Protein AF-A0A844FW65-F1 (afdb_monomer)

Organism: NCBI:txid2652286

Secondary structure (DSSP, 8-state):
-EEEEEEEEEEE-SS-EEEEEEEEEEEEEEETTEEEEEEEETTEEEEEEE-SSEEEEEETTEEEEEESSS-EEEEEEETTEEEEEEEEEEEEEE-SSEEEEEEEEEETTEEEEEEEEEEEEEEPPP--

Radius of gyration: 14.95 Å; Cα contacts (8 Å, |Δi|>4): 323; chains: 1; bounding box: 42×26×44 Å

Sequence (128 aa):
MNKKYIYKSVINHGSFKESVSYEEKGTYHYDQGNHVVKFASNGERFEIHYNDQHVSLKHGQSHLFLSAFEEMENDYVTQYGVMHMTTRVIKLESDENKLSLIYELVVQGEVVSTVYIMLRGQELADEA

pLDDT: mean 92.36, std 8.62, range [37.72, 98.31]

Foldseek 3Di:
DKWWKWKKKWKFQPVDIDIDIDTFIWDWDDDPQWTWIWTDDPNWIWIWTDDQFWIWIDIHPFIDIAGQPDKDWGWDQDPVGTDIWIKHWPDWDDDNFKTWTWIFTDDPRDGRIIMIIIMGIDDDPPPD

Structure (mmCIF, N/CA/C/O backbone):
data_AF-A0A844FW65-F1
#
_entry.id   AF-A0A844FW65-F1
#
loop_
_atom_site.group_PDB
_atom_site.id
_atom_site.type_symbol
_atom_site.label_atom_id
_atom_site.label_alt_id
_atom_site.label_comp_id
_atom_site.label_asym_id
_atom_site.label_entity_id
_atom_site.label_seq_id
_atom_site.pdbx_PDB_ins_code
_atom_site.Cartn_x
_atom_site.Cartn_y
_atom_site.Cartn_z
_atom_site.occupancy
_atom_site.B_iso_or_equiv
_atom_site.auth_seq_id
_atom_site.auth_comp_id
_atom_site.auth_asym_id
_atom_site.auth_atom_id
_atom_site.pdbx_PDB_model_num
ATOM 1 N N . MET A 1 1 ? 9.419 -3.657 -16.252 1.00 90.12 1 MET A N 1
ATOM 2 C CA . MET A 1 1 ? 10.728 -2.971 -16.126 1.00 90.12 1 MET A CA 1
ATOM 3 C C . MET A 1 1 ? 11.304 -3.209 -14.738 1.00 90.12 1 MET A C 1
ATOM 5 O O . MET A 1 1 ? 10.531 -3.411 -13.804 1.00 90.12 1 MET A O 1
ATOM 9 N N . ASN A 1 2 ? 12.629 -3.206 -14.602 1.00 94.06 2 ASN A N 1
ATOM 10 C CA . ASN A 1 2 ? 13.289 -3.323 -13.302 1.00 94.06 2 ASN A CA 1
ATOM 11 C C . ASN A 1 2 ? 13.436 -1.935 -12.671 1.00 94.06 2 ASN A C 1
ATOM 13 O O . ASN A 1 2 ? 13.821 -0.985 -13.348 1.00 94.06 2 ASN A O 1
ATOM 17 N N . LYS A 1 3 ? 13.134 -1.822 -11.379 1.00 95.31 3 LYS A N 1
ATOM 18 C CA . LYS A 1 3 ? 13.284 -0.583 -10.607 1.00 95.31 3 LYS A CA 1
ATOM 19 C C . LYS A 1 3 ? 13.956 -0.886 -9.271 1.00 95.31 3 LYS A C 1
ATOM 21 O O . LYS A 1 3 ? 13.876 -2.003 -8.758 1.00 95.31 3 LYS A O 1
ATOM 26 N N . LYS A 1 4 ? 14.609 0.117 -8.698 1.00 97.19 4 LYS A N 1
ATOM 27 C CA . LYS A 1 4 ? 14.994 0.140 -7.288 1.00 97.19 4 LYS A CA 1
ATOM 28 C C . LYS A 1 4 ? 13.837 0.714 -6.480 1.00 97.19 4 LYS A C 1
ATOM 30 O O . LYS A 1 4 ? 13.311 1.764 -6.838 1.00 97.19 4 LYS A O 1
ATOM 35 N N . TYR A 1 5 ? 13.453 0.043 -5.405 1.00 96.94 5 TYR A N 1
ATOM 36 C CA . TYR A 1 5 ? 12.343 0.427 -4.549 1.00 96.94 5 TYR A CA 1
ATOM 37 C C . TYR A 1 5 ? 12.809 0.778 -3.150 1.00 96.94 5 TYR A C 1
ATOM 39 O O . TYR A 1 5 ? 13.503 -0.007 -2.515 1.00 96.94 5 TYR A O 1
ATOM 47 N N . ILE A 1 6 ? 12.356 1.925 -2.653 1.00 97.25 6 ILE A N 1
ATOM 48 C CA . ILE A 1 6 ? 12.410 2.280 -1.238 1.00 97.25 6 ILE A CA 1
ATOM 49 C C . ILE A 1 6 ? 11.005 2.076 -0.681 1.00 97.25 6 ILE A C 1
ATOM 51 O O . ILE A 1 6 ? 10.083 2.815 -1.036 1.00 97.25 6 ILE A O 1
ATOM 55 N N . TYR A 1 7 ? 10.841 1.071 0.173 1.00 96.50 7 TYR A N 1
ATOM 56 C CA . TYR A 1 7 ? 9.598 0.785 0.881 1.00 96.50 7 TYR A CA 1
ATOM 57 C C . TYR A 1 7 ? 9.745 1.169 2.348 1.00 96.50 7 TYR A C 1
ATOM 59 O O . TYR A 1 7 ? 10.745 0.837 2.980 1.00 96.50 7 TYR A O 1
ATOM 67 N N . LYS A 1 8 ? 8.735 1.827 2.911 1.00 96.62 8 LYS A N 1
ATOM 68 C CA . LYS A 1 8 ? 8.656 2.137 4.334 1.00 96.62 8 LYS A CA 1
ATOM 69 C C . LYS A 1 8 ? 7.237 1.919 4.831 1.00 96.62 8 LYS A C 1
ATOM 71 O O . LYS A 1 8 ? 6.301 2.471 4.260 1.00 96.62 8 LYS A O 1
ATOM 76 N N . SER A 1 9 ? 7.104 1.178 5.924 1.00 94.69 9 SER A N 1
ATOM 77 C CA . SER A 1 9 ? 5.861 1.064 6.683 1.00 94.69 9 SER A CA 1
ATOM 78 C C . SER A 1 9 ? 6.081 1.574 8.100 1.00 94.69 9 SER A C 1
ATOM 80 O O . SER A 1 9 ? 7.133 1.346 8.701 1.00 94.69 9 SER A O 1
ATOM 82 N N . VAL A 1 10 ? 5.110 2.315 8.616 1.00 96.38 10 VAL A N 1
ATOM 83 C CA . VAL A 1 10 ? 5.098 2.835 9.979 1.00 96.38 10 VAL A CA 1
ATOM 84 C C . VAL A 1 10 ? 3.726 2.570 10.571 1.00 96.38 10 VAL A C 1
ATOM 86 O O . VAL A 1 10 ? 2.734 3.048 10.028 1.00 96.38 10 VAL A O 1
ATOM 89 N N . ILE A 1 11 ? 3.676 1.870 11.697 1.00 94.12 11 ILE A N 1
ATOM 90 C CA . ILE A 1 11 ? 2.447 1.593 12.440 1.00 94.12 11 ILE A CA 1
ATOM 91 C C . ILE A 1 11 ? 2.502 2.390 13.739 1.00 94.12 11 ILE A C 1
ATOM 93 O O . ILE A 1 11 ? 3.480 2.320 14.483 1.00 94.12 11 ILE A O 1
ATOM 97 N N . ASN A 1 12 ? 1.475 3.195 13.993 1.00 95.00 12 ASN A N 1
ATOM 98 C CA . ASN A 1 12 ? 1.345 3.993 15.203 1.00 95.00 12 ASN A CA 1
ATOM 99 C C . ASN A 1 12 ? 0.161 3.493 16.039 1.00 95.00 12 ASN A C 1
ATOM 101 O O . ASN A 1 12 ? -0.984 3.650 15.624 1.00 95.00 12 ASN A O 1
ATOM 105 N N . HIS A 1 13 ? 0.452 2.954 17.221 1.00 90.56 13 HIS A N 1
ATOM 106 C CA . HIS A 1 13 ? -0.495 2.471 18.231 1.00 90.56 13 HIS A CA 1
ATOM 107 C C . HIS A 1 13 ? -0.729 3.509 19.350 1.00 90.56 13 HIS A C 1
ATOM 109 O O . HIS A 1 13 ? -0.925 3.165 20.515 1.00 90.56 13 HIS A O 1
ATOM 115 N N . GLY A 1 14 ? -0.624 4.803 19.038 1.00 84.94 14 GLY A N 1
ATOM 116 C CA . GLY A 1 14 ? -0.773 5.896 20.000 1.00 84.94 14 GLY A CA 1
ATOM 117 C C . GLY A 1 14 ? 0.488 6.117 20.837 1.00 84.94 14 GLY A C 1
ATOM 118 O O . GLY A 1 14 ? 1.249 7.044 20.571 1.00 84.94 14 GLY A O 1
ATOM 119 N N . SER A 1 15 ? 0.719 5.279 21.851 1.00 85.00 15 SER A N 1
ATOM 120 C CA . SER A 1 15 ? 1.898 5.372 22.734 1.00 85.00 15 SER A CA 1
ATOM 121 C C . SER A 1 15 ? 3.126 4.636 22.194 1.00 85.00 15 SER A C 1
ATOM 123 O O . SER A 1 15 ? 4.241 4.858 22.667 1.00 85.00 15 SER A O 1
ATOM 125 N N . PHE A 1 16 ? 2.930 3.770 21.201 1.00 88.69 16 PHE A N 1
ATOM 126 C CA . PHE A 1 16 ? 3.964 2.919 20.635 1.00 88.69 16 PHE A CA 1
ATOM 127 C C . PHE A 1 16 ? 3.983 3.019 19.111 1.00 88.69 16 PHE A C 1
ATOM 129 O O . PHE A 1 16 ? 2.944 3.153 18.467 1.00 88.69 16 PHE A O 1
ATOM 136 N N . LYS A 1 17 ? 5.184 2.976 18.532 1.00 92.62 17 LYS A N 1
ATOM 137 C CA . LYS A 1 17 ? 5.401 3.141 17.098 1.00 92.62 17 LYS A CA 1
ATOM 138 C C . LYS A 1 17 ? 6.378 2.094 16.597 1.00 92.62 17 LYS A C 1
ATOM 140 O O . LYS A 1 17 ? 7.512 2.036 17.066 1.00 92.62 17 LYS A O 1
ATOM 145 N N . GLU A 1 18 ? 5.958 1.351 15.586 1.00 92.81 18 GLU A N 1
ATOM 146 C CA . GLU A 1 18 ? 6.799 0.411 14.856 1.00 92.81 18 GLU A CA 1
ATOM 147 C C . GLU A 1 18 ? 7.090 0.951 13.464 1.00 92.81 18 GLU A C 1
ATOM 149 O O . GLU A 1 18 ? 6.284 1.670 12.865 1.00 92.81 18 GLU A O 1
ATOM 154 N N . SER A 1 19 ? 8.260 0.623 12.928 1.00 93.94 19 SER A N 1
ATOM 155 C CA . SER A 1 19 ? 8.568 0.951 11.546 1.00 93.94 19 SER A CA 1
ATOM 156 C C . SER A 1 19 ? 9.525 -0.041 10.930 1.00 93.94 19 SER A C 1
ATOM 158 O O . SER A 1 19 ? 10.473 -0.476 11.580 1.00 93.94 19 SER A O 1
ATOM 160 N N . VAL A 1 20 ? 9.330 -0.288 9.644 1.00 92.62 20 VAL A N 1
ATOM 161 C CA . VAL A 1 20 ? 10.233 -1.072 8.814 1.00 92.62 20 VAL A CA 1
ATOM 162 C C . VAL A 1 20 ? 10.541 -0.313 7.530 1.00 92.62 20 VAL A C 1
ATOM 164 O O . VAL A 1 20 ? 9.706 0.441 7.025 1.00 92.62 20 VAL A O 1
ATOM 167 N N . SER A 1 21 ? 11.758 -0.482 7.020 1.00 95.62 21 SER A N 1
ATOM 168 C CA . SER A 1 21 ? 12.209 0.131 5.775 1.00 95.62 21 SER A CA 1
ATOM 169 C C . SER A 1 21 ? 13.068 -0.854 4.998 1.00 95.62 21 SER A C 1
ATOM 171 O O . SER A 1 21 ? 13.944 -1.490 5.579 1.00 95.62 21 SER A O 1
ATOM 173 N N . TYR A 1 22 ? 12.841 -0.933 3.691 1.00 95.25 22 TYR A N 1
ATOM 174 C CA . TYR A 1 22 ? 13.600 -1.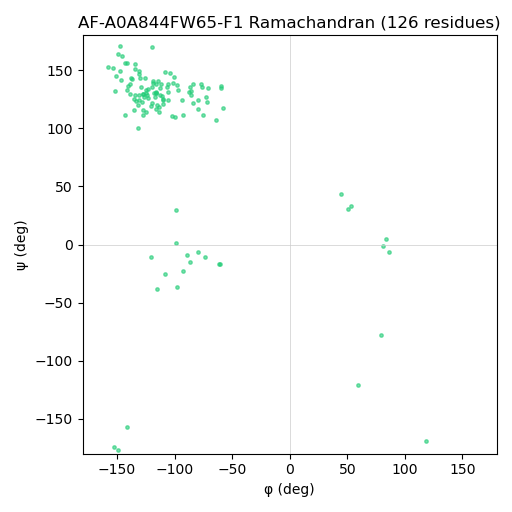768 2.767 1.00 95.25 22 TYR A CA 1
ATOM 175 C C . TYR A 1 22 ? 14.042 -0.954 1.559 1.00 95.25 22 TYR A C 1
ATOM 177 O O . TYR A 1 22 ? 13.348 -0.026 1.137 1.00 95.25 22 TYR A O 1
ATOM 185 N N . GLU A 1 23 ? 15.185 -1.331 1.000 1.00 96.69 23 GLU A N 1
ATOM 186 C CA . GLU A 1 23 ? 15.713 -0.776 -0.237 1.00 96.69 23 GLU A CA 1
ATOM 187 C C . GLU A 1 23 ? 16.122 -1.932 -1.147 1.00 96.69 23 GLU A C 1
ATOM 189 O O . GLU A 1 23 ? 17.170 -2.535 -0.949 1.00 96.69 23 GLU A O 1
ATOM 194 N N . GLU A 1 24 ? 15.276 -2.265 -2.121 1.00 96.50 24 GLU A N 1
ATOM 195 C CA . GLU A 1 24 ? 15.391 -3.516 -2.874 1.00 96.50 24 GLU A CA 1
ATOM 196 C C . GLU A 1 24 ? 15.228 -3.317 -4.375 1.00 96.50 24 GLU A C 1
ATOM 198 O O . GLU A 1 24 ? 14.505 -2.433 -4.837 1.00 96.50 24 GLU A O 1
ATOM 203 N N . LYS A 1 25 ? 15.873 -4.175 -5.170 1.00 97.12 25 LYS A N 1
ATOM 204 C CA . LYS A 1 25 ? 15.567 -4.271 -6.602 1.00 97.12 25 LYS A CA 1
ATOM 205 C C . LYS A 1 25 ? 14.274 -5.063 -6.783 1.00 97.12 25 LYS A C 1
ATOM 207 O O . LYS A 1 25 ? 14.059 -6.090 -6.146 1.00 97.12 25 LYS A O 1
ATOM 212 N N . GLY A 1 26 ? 13.425 -4.600 -7.687 1.00 96.00 26 GLY A N 1
ATOM 213 C CA . GLY A 1 26 ? 12.148 -5.231 -7.971 1.00 96.00 26 GLY A CA 1
ATOM 214 C C . GLY A 1 26 ? 11.712 -5.049 -9.411 1.00 96.00 26 GLY A C 1
ATOM 215 O O . GLY A 1 26 ? 12.401 -4.456 -10.243 1.00 96.00 26 GLY A O 1
ATOM 216 N N . THR A 1 27 ? 10.524 -5.561 -9.689 1.00 96.75 27 THR A N 1
ATOM 217 C CA . THR A 1 27 ? 9.882 -5.478 -10.996 1.00 96.75 27 THR A CA 1
ATOM 218 C C . THR A 1 27 ? 8.630 -4.622 -10.912 1.00 96.75 27 THR A C 1
ATOM 220 O O . THR A 1 27 ? 7.873 -4.707 -9.947 1.00 96.75 27 THR A O 1
ATOM 223 N N . TYR A 1 28 ? 8.429 -3.823 -11.954 1.00 96.88 28 TYR A N 1
ATOM 224 C CA . TYR A 1 28 ? 7.230 -3.046 -12.226 1.00 96.88 28 TYR A CA 1
ATOM 225 C C . TYR A 1 28 ? 6.576 -3.532 -13.513 1.00 96.88 28 TYR A C 1
ATOM 227 O O . TYR A 1 28 ? 7.262 -3.723 -14.527 1.00 96.88 28 TYR A O 1
ATOM 235 N N . HIS A 1 29 ? 5.256 -3.631 -13.506 1.00 96.56 29 HIS A N 1
ATOM 236 C CA . HIS A 1 29 ? 4.442 -3.634 -14.716 1.00 96.56 29 HIS A CA 1
ATOM 237 C C . HIS A 1 29 ? 3.075 -3.020 -14.419 1.00 96.56 29 HIS A C 1
ATOM 239 O O . HIS A 1 29 ? 2.702 -2.855 -13.258 1.00 96.56 29 HIS A O 1
ATOM 245 N N . TYR A 1 30 ? 2.355 -2.659 -15.477 1.00 96.94 30 TYR A N 1
ATOM 246 C CA . TYR A 1 30 ? 0.968 -2.228 -15.387 1.00 96.94 30 TYR A CA 1
ATOM 247 C C . TYR A 1 30 ? 0.077 -3.357 -15.902 1.00 96.94 30 TYR A C 1
ATOM 249 O O . TYR A 1 30 ? 0.296 -3.832 -17.017 1.00 96.94 30 TYR A O 1
ATOM 257 N N . ASP A 1 31 ? -0.879 -3.806 -15.095 1.00 96.62 31 ASP A N 1
ATOM 258 C CA . ASP A 1 31 ? -1.777 -4.913 -15.429 1.00 96.62 31 ASP A CA 1
ATOM 259 C C . ASP A 1 31 ? -3.192 -4.626 -14.933 1.00 96.62 31 ASP A C 1
ATOM 261 O O . ASP A 1 31 ? -3.373 -4.182 -13.804 1.00 96.62 31 ASP A O 1
ATOM 265 N N . GLN A 1 32 ? -4.196 -4.848 -15.784 1.00 94.31 32 GLN A N 1
ATOM 266 C CA . GLN A 1 32 ? -5.620 -4.685 -15.446 1.00 94.31 32 GLN A CA 1
ATOM 267 C C . GLN A 1 32 ? -5.950 -3.395 -14.663 1.00 94.31 32 GLN A C 1
ATOM 269 O O . GLN A 1 32 ? -6.686 -3.421 -13.679 1.00 94.31 32 GLN A O 1
ATOM 274 N N . GLY A 1 33 ? -5.384 -2.254 -15.069 1.00 95.88 33 GLY A N 1
ATOM 275 C CA . GLY A 1 33 ? -5.639 -0.971 -14.405 1.00 95.88 33 GLY A CA 1
ATOM 276 C C . GLY A 1 33 ? -4.788 -0.701 -13.155 1.00 95.88 33 GLY A C 1
ATOM 277 O O . GLY A 1 33 ? -5.000 0.310 -12.489 1.00 95.88 33 GLY A O 1
ATOM 278 N N . ASN A 1 34 ? -3.836 -1.578 -12.829 1.00 97.25 34 ASN A N 1
ATOM 279 C CA . ASN A 1 34 ? -3.029 -1.523 -11.615 1.00 97.25 34 ASN A CA 1
ATOM 280 C C . ASN A 1 34 ? -1.541 -1.376 -11.898 1.00 97.25 34 ASN A C 1
ATOM 282 O O . ASN A 1 34 ? -0.977 -2.054 -12.755 1.00 97.25 34 ASN A O 1
ATOM 286 N N . HIS A 1 35 ? -0.882 -0.562 -11.084 1.00 97.88 35 HIS A N 1
ATOM 287 C CA . HIS A 1 35 ? 0.554 -0.629 -10.883 1.00 97.88 35 HIS A CA 1
ATOM 288 C C . HIS A 1 35 ? 0.876 -1.876 -10.061 1.00 97.88 35 HIS A C 1
ATOM 290 O O . HIS A 1 35 ? 0.377 -2.039 -8.947 1.00 97.88 35 HIS A O 1
ATOM 296 N N . VAL A 1 36 ? 1.719 -2.753 -10.600 1.00 97.81 36 VAL A N 1
ATOM 297 C CA . VAL A 1 36 ? 2.116 -3.999 -9.945 1.00 97.81 36 VAL A CA 1
ATOM 298 C C . VAL A 1 36 ? 3.606 -3.963 -9.656 1.00 97.81 36 VAL A C 1
ATOM 300 O O . VAL A 1 36 ? 4.437 -3.932 -10.568 1.00 97.81 36 VAL A O 1
ATOM 303 N N . VAL A 1 37 ? 3.939 -3.999 -8.369 1.00 97.62 37 VAL A N 1
ATOM 304 C CA . VAL A 1 37 ? 5.311 -3.989 -7.867 1.00 97.62 37 VAL A CA 1
ATOM 305 C C . VAL A 1 37 ? 5.607 -5.287 -7.139 1.00 97.62 37 VAL A C 1
ATOM 307 O O . VAL A 1 37 ? 4.856 -5.698 -6.256 1.00 97.62 37 VAL A O 1
ATOM 310 N N . LYS A 1 38 ? 6.728 -5.923 -7.490 1.00 96.88 38 LYS A N 1
ATOM 311 C CA . LYS A 1 38 ? 7.206 -7.139 -6.822 1.00 96.88 38 LYS A CA 1
ATOM 312 C C . LYS A 1 38 ? 8.677 -7.013 -6.458 1.00 96.88 38 LYS A C 1
ATOM 314 O O . LYS A 1 38 ? 9.493 -6.723 -7.332 1.00 96.88 38 LYS A O 1
ATOM 319 N N . PHE A 1 39 ? 9.016 -7.274 -5.203 1.00 95.75 39 PHE A N 1
ATOM 320 C CA . PHE A 1 39 ? 10.394 -7.358 -4.708 1.00 95.75 39 PHE A CA 1
ATOM 321 C C . PHE A 1 39 ? 10.477 -8.395 -3.582 1.00 95.75 39 PHE A C 1
ATOM 323 O O . PHE A 1 39 ? 9.457 -8.921 -3.135 1.00 95.75 39 PHE A O 1
ATOM 330 N N . ALA A 1 40 ? 11.687 -8.730 -3.149 1.00 94.75 40 ALA A N 1
ATOM 331 C CA . ALA A 1 40 ? 11.907 -9.601 -2.002 1.00 94.75 40 ALA A CA 1
ATOM 332 C C . ALA A 1 40 ? 12.824 -8.898 -1.004 1.00 94.75 40 ALA A C 1
ATOM 334 O O . ALA A 1 40 ? 13.737 -8.194 -1.418 1.00 94.75 40 ALA A O 1
ATOM 335 N N . SER A 1 41 ? 12.568 -9.091 0.285 1.00 92.62 41 SER A N 1
ATOM 336 C CA . SER A 1 41 ? 13.389 -8.573 1.380 1.00 92.62 41 SER A CA 1
ATOM 337 C C . SER A 1 41 ? 13.356 -9.571 2.529 1.00 92.62 41 SER A C 1
ATOM 339 O O . SER A 1 41 ? 12.317 -10.175 2.778 1.00 92.62 41 SER A O 1
ATOM 341 N N . ASN A 1 42 ? 14.481 -9.776 3.218 1.00 88.44 42 ASN A N 1
ATOM 342 C CA . ASN A 1 42 ? 14.586 -10.684 4.371 1.00 88.44 42 ASN A CA 1
ATOM 343 C C . ASN A 1 42 ? 14.033 -12.110 4.134 1.00 88.44 42 ASN A C 1
ATOM 345 O O . ASN A 1 42 ? 13.551 -12.758 5.057 1.00 88.44 42 ASN A O 1
ATOM 349 N N . GLY A 1 43 ? 14.106 -12.612 2.897 1.00 86.31 43 GLY A N 1
ATOM 350 C CA . GLY A 1 43 ? 13.575 -13.930 2.525 1.00 86.31 43 GLY A CA 1
ATOM 351 C C . GLY A 1 43 ? 12.063 -13.973 2.268 1.00 86.31 43 GLY A C 1
ATOM 352 O O . GLY A 1 43 ? 11.553 -15.017 1.862 1.00 86.31 43 GLY A O 1
ATOM 353 N N . GLU A 1 44 ? 11.354 -12.855 2.422 1.00 88.62 44 GLU A N 1
ATOM 354 C CA . GLU A 1 44 ? 9.921 -12.731 2.159 1.00 88.62 44 GLU A CA 1
ATOM 355 C C . GLU A 1 44 ? 9.657 -12.003 0.838 1.00 88.62 44 GLU A C 1
ATOM 357 O O . GLU A 1 44 ? 10.413 -11.130 0.402 1.00 88.62 44 GLU A O 1
ATOM 362 N N . ARG A 1 45 ? 8.569 -12.386 0.162 1.00 92.44 45 ARG A N 1
ATOM 363 C CA . ARG A 1 45 ? 8.145 -11.777 -1.104 1.00 92.44 45 ARG A CA 1
ATOM 364 C C . ARG A 1 45 ? 7.087 -10.719 -0.835 1.00 92.44 45 ARG A C 1
ATOM 366 O O . ARG A 1 45 ? 6.101 -10.991 -0.154 1.00 92.44 45 ARG A O 1
ATOM 373 N N . PHE A 1 46 ? 7.279 -9.560 -1.448 1.00 94.69 46 PHE A N 1
ATOM 374 C CA . PHE A 1 46 ? 6.325 -8.466 -1.485 1.00 94.69 46 PHE A CA 1
ATOM 375 C C . PHE A 1 46 ? 5.695 -8.405 -2.870 1.00 94.69 46 PHE A C 1
ATOM 377 O O . PHE A 1 46 ? 6.394 -8.409 -3.886 1.00 94.69 46 PHE A O 1
ATOM 384 N N . GLU A 1 47 ? 4.371 -8.327 -2.907 1.00 96.75 47 GLU A N 1
ATOM 385 C CA . GLU A 1 47 ? 3.610 -8.068 -4.123 1.00 96.75 47 GLU A CA 1
ATOM 386 C C . GLU A 1 47 ? 2.527 -7.033 -3.825 1.00 96.75 47 GLU A C 1
ATOM 388 O O . GLU A 1 47 ? 1.630 -7.263 -3.015 1.00 96.75 47 GLU A O 1
ATOM 393 N N . ILE A 1 48 ? 2.649 -5.870 -4.462 1.00 97.25 48 ILE A N 1
ATOM 394 C CA . ILE A 1 48 ? 1.817 -4.697 -4.218 1.00 97.25 48 ILE A CA 1
ATOM 395 C C . ILE A 1 48 ? 1.115 -4.336 -5.520 1.00 97.25 48 ILE A C 1
ATOM 397 O O . ILE A 1 48 ? 1.773 -4.033 -6.514 1.00 97.25 48 ILE A O 1
ATOM 401 N N . HIS A 1 49 ? -0.212 -4.372 -5.502 1.00 97.88 49 HIS A N 1
ATOM 402 C CA . HIS A 1 49 ? -1.070 -3.939 -6.603 1.00 97.88 49 HIS A CA 1
ATOM 403 C C . HIS A 1 49 ? -1.790 -2.681 -6.168 1.00 97.88 49 HIS A C 1
ATOM 405 O O . HIS A 1 49 ? -2.390 -2.680 -5.093 1.00 97.88 49 HIS A O 1
ATOM 411 N N . TYR A 1 50 ? -1.723 -1.617 -6.955 1.00 98.06 50 TYR A N 1
ATOM 412 C CA . TYR A 1 50 ? -2.340 -0.363 -6.558 1.00 98.06 50 TYR A CA 1
ATOM 413 C C . TYR A 1 50 ? -2.748 0.510 -7.739 1.00 98.06 50 TYR A C 1
ATOM 415 O O . TYR A 1 50 ? -2.115 0.513 -8.795 1.00 98.06 50 TYR A O 1
ATOM 423 N N . ASN A 1 51 ? -3.779 1.308 -7.509 1.00 96.88 51 ASN A N 1
ATOM 424 C CA . ASN A 1 51 ? -4.169 2.448 -8.329 1.00 96.88 51 ASN A CA 1
ATOM 425 C C . ASN A 1 51 ? -4.641 3.581 -7.401 1.00 96.88 51 ASN A C 1
ATOM 427 O O . ASN A 1 51 ? -4.207 3.658 -6.248 1.00 96.88 51 ASN A O 1
ATOM 431 N N . ASP A 1 52 ? -5.450 4.504 -7.904 1.00 95.56 52 ASP A N 1
ATOM 432 C CA . ASP A 1 52 ? -6.015 5.631 -7.157 1.00 95.56 52 ASP A CA 1
ATOM 433 C C . ASP A 1 52 ? -7.227 5.243 -6.290 1.00 95.56 52 ASP A C 1
ATOM 435 O O . ASP A 1 52 ? -7.704 6.053 -5.498 1.00 95.56 52 ASP A O 1
ATOM 439 N N . GLN A 1 53 ? -7.703 4.000 -6.399 1.00 96.62 53 GLN A N 1
ATOM 440 C CA . GLN A 1 53 ? -8.925 3.512 -5.757 1.00 96.62 53 GLN A CA 1
ATOM 441 C C . GLN A 1 53 ? -8.666 2.425 -4.722 1.00 96.62 53 GLN A C 1
ATOM 443 O O . GLN A 1 53 ? -9.324 2.388 -3.684 1.00 96.62 53 GLN A O 1
ATOM 448 N N . HIS A 1 54 ? -7.728 1.525 -4.996 1.00 97.12 54 HIS A N 1
ATOM 449 C CA . HIS A 1 54 ? -7.497 0.356 -4.169 1.00 97.12 54 HIS A CA 1
ATOM 450 C C . HIS A 1 54 ? -6.021 -0.008 -4.064 1.00 97.12 54 HIS A C 1
ATOM 452 O O . HIS A 1 54 ? -5.200 0.298 -4.933 1.00 97.12 54 HIS A O 1
ATOM 458 N N . VAL A 1 55 ? -5.692 -0.714 -2.983 1.00 97.88 55 VAL A N 1
ATOM 459 C CA . VAL A 1 55 ? -4.364 -1.275 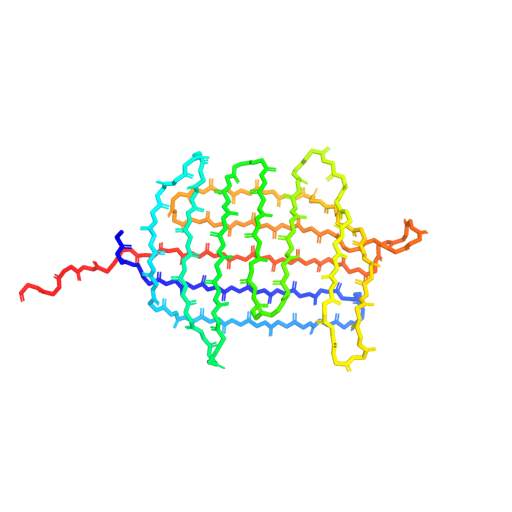-2.738 1.00 97.88 55 VAL A CA 1
ATOM 460 C C . VAL A 1 55 ? -4.516 -2.712 -2.252 1.00 97.88 55 VAL A C 1
ATOM 462 O O . VAL A 1 55 ? -5.232 -2.982 -1.294 1.00 97.88 55 VAL A O 1
ATOM 465 N N . SER A 1 56 ? -3.803 -3.636 -2.887 1.00 96.88 56 SER A N 1
ATOM 466 C CA . SER A 1 56 ? -3.638 -5.011 -2.428 1.00 96.88 56 SER A CA 1
ATOM 467 C C . SER A 1 56 ? -2.175 -5.254 -2.075 1.00 96.88 56 SER A C 1
ATOM 469 O O . SER A 1 56 ? -1.303 -5.153 -2.939 1.00 96.88 56 SER A O 1
ATOM 471 N N . LEU A 1 57 ? -1.908 -5.609 -0.820 1.00 94.56 57 LEU A N 1
ATOM 472 C CA . LEU A 1 57 ? -0.573 -5.882 -0.288 1.00 94.56 57 LEU A CA 1
ATOM 473 C C . LEU A 1 57 ? -0.468 -7.358 0.071 1.00 94.56 57 LEU A C 1
ATOM 475 O O . LEU A 1 57 ? -1.183 -7.840 0.945 1.00 94.56 57 LEU A O 1
ATOM 479 N N . LYS A 1 58 ? 0.449 -8.072 -0.574 1.00 92.38 58 LYS A N 1
ATOM 480 C CA . LYS A 1 58 ? 0.806 -9.444 -0.214 1.00 92.38 58 LYS A CA 1
ATOM 481 C C . LYS A 1 58 ? 2.202 -9.460 0.383 1.00 92.38 58 LYS A C 1
ATOM 483 O O . LYS A 1 58 ? 3.150 -8.997 -0.254 1.00 92.38 58 LYS A O 1
ATOM 488 N N . HIS A 1 59 ? 2.307 -9.999 1.592 1.00 85.12 59 HIS A N 1
ATOM 489 C CA . HIS A 1 59 ? 3.558 -10.158 2.3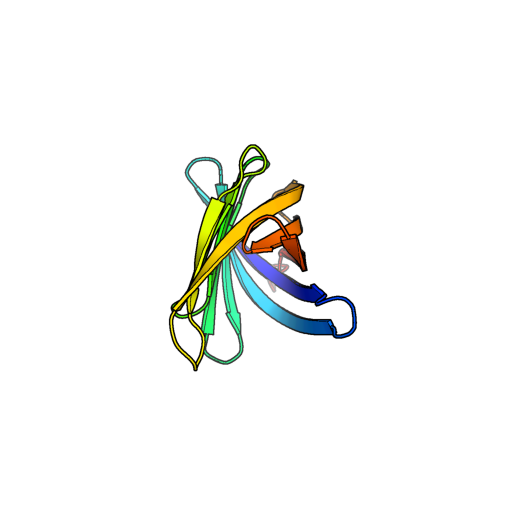20 1.00 85.12 59 HIS A CA 1
ATOM 490 C C . HIS A 1 59 ? 3.540 -11.477 3.098 1.00 85.12 59 HIS A C 1
ATOM 492 O O . HIS A 1 59 ? 2.760 -11.639 4.038 1.00 85.12 59 HIS A O 1
ATOM 498 N N . GLY A 1 60 ? 4.371 -12.437 2.685 1.00 78.19 60 GLY A N 1
ATOM 499 C CA . GLY A 1 60 ? 4.356 -13.781 3.269 1.00 78.19 60 GLY A CA 1
ATOM 500 C C . GLY A 1 60 ? 2.984 -14.449 3.107 1.00 78.19 60 GLY A C 1
ATOM 501 O O . GLY A 1 60 ? 2.509 -14.626 1.985 1.00 78.19 60 GLY A O 1
ATOM 502 N N . GLN A 1 61 ? 2.351 -14.819 4.225 1.00 78.38 61 GLN A N 1
ATOM 503 C CA . GLN A 1 61 ? 0.988 -15.376 4.257 1.00 78.38 61 GLN A CA 1
ATOM 504 C C . GLN A 1 61 ? -0.113 -14.316 4.392 1.00 78.38 61 GLN A C 1
ATOM 506 O O . GLN A 1 61 ? -1.290 -14.641 4.255 1.00 78.38 61 GLN A O 1
ATOM 511 N N . SER A 1 62 ? 0.252 -13.061 4.650 1.00 79.88 62 SER A N 1
ATOM 512 C CA . SER A 1 62 ? -0.708 -11.979 4.836 1.00 79.88 62 SER A CA 1
ATOM 513 C C . SER A 1 62 ? -1.099 -11.377 3.491 1.00 79.88 62 SER A C 1
ATOM 515 O O . SER A 1 62 ? -0.242 -11.031 2.670 1.00 79.88 62 SER A O 1
ATOM 517 N N . HIS A 1 63 ? -2.403 -11.213 3.285 1.00 90.38 63 HIS A N 1
ATOM 518 C CA . HIS A 1 63 ? -2.965 -10.505 2.142 1.00 90.38 63 HIS A CA 1
ATOM 519 C C . HIS A 1 63 ? -3.933 -9.448 2.657 1.00 90.38 63 HIS A C 1
ATOM 521 O O . HIS A 1 63 ? -4.946 -9.776 3.262 1.00 90.38 63 HIS A O 1
ATOM 527 N N . LEU A 1 64 ? -3.595 -8.183 2.419 1.00 92.94 64 LEU A N 1
ATOM 528 C CA . LEU A 1 64 ? -4.443 -7.046 2.741 1.00 92.94 64 LEU A CA 1
ATOM 529 C C . LEU A 1 64 ? -5.059 -6.464 1.478 1.00 92.94 64 LEU A C 1
ATOM 531 O O . LEU A 1 64 ? -4.362 -6.294 0.475 1.00 92.94 64 LEU A O 1
ATOM 535 N N . PHE A 1 65 ? -6.333 -6.110 1.557 1.00 95.88 65 PHE A N 1
ATOM 536 C CA . PHE A 1 65 ? -7.062 -5.369 0.546 1.00 95.88 65 PHE A CA 1
ATOM 537 C C . PHE A 1 65 ? -7.671 -4.109 1.163 1.00 95.88 65 PHE A C 1
ATOM 539 O O . PHE A 1 65 ? -8.335 -4.152 2.197 1.00 95.88 65 PHE A O 1
ATOM 546 N N . LEU A 1 66 ? -7.416 -2.974 0.524 1.00 97.12 66 LEU A N 1
ATOM 547 C CA . LEU A 1 66 ? -7.750 -1.642 1.007 1.00 97.12 66 LEU A CA 1
ATOM 548 C C . LEU A 1 66 ? -8.490 -0.890 -0.097 1.00 97.12 66 LEU A C 1
ATOM 550 O O . LEU A 1 66 ? -8.046 -0.898 -1.247 1.00 97.12 66 LEU A O 1
ATOM 554 N N . SER A 1 67 ? -9.573 -0.209 0.269 1.00 97.44 67 SER A N 1
ATOM 555 C CA . SER A 1 67 ? -10.387 0.610 -0.631 1.00 97.44 67 SER A CA 1
ATOM 556 C C . SER A 1 67 ? -10.397 2.058 -0.154 1.00 97.44 67 SER A C 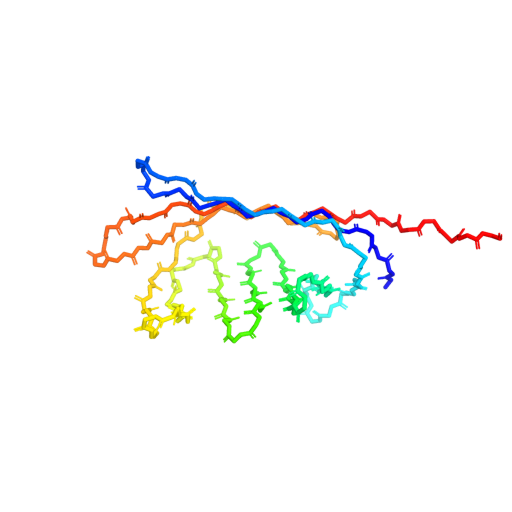1
ATOM 558 O O . SER A 1 67 ? -10.550 2.323 1.035 1.00 97.44 67 SER A O 1
ATOM 560 N N . ALA A 1 68 ? -10.238 3.005 -1.076 1.00 97.06 68 ALA A N 1
ATOM 561 C CA . ALA A 1 68 ? -10.370 4.434 -0.797 1.00 97.06 68 ALA A CA 1
ATOM 562 C C . ALA A 1 68 ? -11.832 4.874 -0.590 1.00 97.06 68 ALA A C 1
ATOM 564 O O . ALA A 1 68 ? -12.073 6.009 -0.181 1.00 97.06 68 ALA A O 1
ATOM 565 N N . PHE A 1 69 ? -12.802 4.002 -0.886 1.00 96.31 69 PHE A N 1
ATOM 566 C CA . PHE A 1 69 ? -14.228 4.336 -0.880 1.00 96.31 69 PHE A CA 1
ATOM 567 C C . PHE A 1 69 ? -15.005 3.726 0.280 1.00 96.31 69 PHE A C 1
ATOM 569 O O . PHE A 1 69 ? -16.047 4.255 0.660 1.00 96.31 69 PHE A O 1
ATOM 576 N N . GLU A 1 70 ? -14.521 2.613 0.822 1.00 95.44 70 GLU A N 1
ATOM 577 C CA . GLU A 1 70 ? -15.230 1.853 1.841 1.00 95.44 70 GLU A CA 1
ATOM 578 C C . GLU A 1 70 ? -14.263 1.213 2.833 1.00 95.44 70 GLU A C 1
ATOM 580 O O . GLU A 1 70 ? -13.061 1.082 2.588 1.00 95.44 70 GLU A O 1
ATOM 585 N N . GLU A 1 71 ? -14.811 0.825 3.977 1.00 96.56 71 GLU A N 1
ATOM 586 C CA . GLU A 1 71 ? -14.075 0.058 4.967 1.00 96.56 71 GLU A CA 1
ATOM 587 C C . GLU A 1 71 ? -13.954 -1.399 4.524 1.00 96.56 71 GLU A C 1
ATOM 589 O O . GLU A 1 71 ? -14.931 -2.003 4.088 1.00 96.56 71 GLU A O 1
ATOM 594 N N . MET A 1 72 ? -12.759 -1.971 4.667 1.00 96.62 72 MET A N 1
ATOM 595 C CA . MET A 1 72 ? -12.483 -3.349 4.257 1.00 96.62 72 MET A CA 1
ATOM 596 C C . MET A 1 72 ? -12.100 -4.206 5.455 1.00 96.62 72 MET A C 1
ATOM 598 O O . MET A 1 72 ? -11.153 -3.879 6.179 1.00 96.62 72 MET A O 1
ATOM 602 N N . GLU A 1 73 ? -12.780 -5.335 5.631 1.00 94.25 73 GLU A N 1
ATOM 603 C CA . GLU A 1 73 ? -12.356 -6.377 6.564 1.00 94.25 73 GLU A CA 1
ATOM 604 C C . GLU A 1 73 ? -11.104 -7.084 6.037 1.00 94.25 73 GLU A C 1
ATOM 606 O O . GLU A 1 73 ? -11.003 -7.412 4.854 1.00 94.25 73 GLU A O 1
ATOM 611 N N . ASN A 1 74 ? -10.128 -7.283 6.919 1.00 92.25 74 ASN A N 1
ATOM 612 C CA . ASN A 1 74 ? -8.847 -7.891 6.598 1.00 92.25 74 ASN A CA 1
ATOM 613 C C . ASN A 1 74 ? -8.416 -8.883 7.678 1.00 92.25 74 ASN A C 1
ATOM 615 O O . ASN A 1 74 ? -8.566 -8.633 8.878 1.00 92.25 74 ASN A O 1
ATOM 619 N N . ASP A 1 75 ? -7.785 -9.962 7.220 1.00 88.06 75 ASP A N 1
ATOM 620 C CA . ASP A 1 75 ? -7.242 -11.015 8.067 1.00 88.06 75 ASP A CA 1
ATOM 621 C C . ASP A 1 75 ? -5.737 -10.817 8.243 1.00 88.06 75 ASP A C 1
ATOM 623 O O . ASP A 1 75 ? -4.935 -11.014 7.327 1.00 88.06 75 ASP A O 1
ATOM 627 N N . TYR A 1 76 ? -5.338 -10.435 9.453 1.00 82.56 76 TYR A N 1
ATOM 628 C CA . TYR A 1 76 ? -3.940 -10.258 9.818 1.00 82.56 76 TYR A CA 1
ATOM 629 C C . TYR A 1 76 ? -3.395 -11.545 10.430 1.00 82.56 76 TYR A C 1
ATOM 631 O O . TYR A 1 76 ? -3.760 -11.924 11.543 1.00 82.56 76 TYR A O 1
ATOM 639 N N . VAL A 1 77 ? -2.490 -12.213 9.716 1.00 80.06 77 VAL A N 1
ATOM 640 C CA . VAL A 1 77 ? -1.804 -13.404 10.227 1.00 80.06 77 VAL A CA 1
ATOM 641 C C . VAL A 1 77 ? -0.672 -12.968 11.156 1.00 80.06 77 VAL A C 1
ATOM 643 O O . VAL A 1 77 ? 0.279 -12.311 10.736 1.00 80.06 77 VAL A O 1
ATOM 646 N N . THR A 1 78 ? -0.771 -13.340 12.431 1.00 75.38 78 THR A N 1
ATOM 647 C CA . THR A 1 78 ? 0.246 -13.082 13.461 1.00 75.38 78 THR A CA 1
ATOM 648 C C . THR A 1 78 ? 0.770 -14.396 14.043 1.00 75.3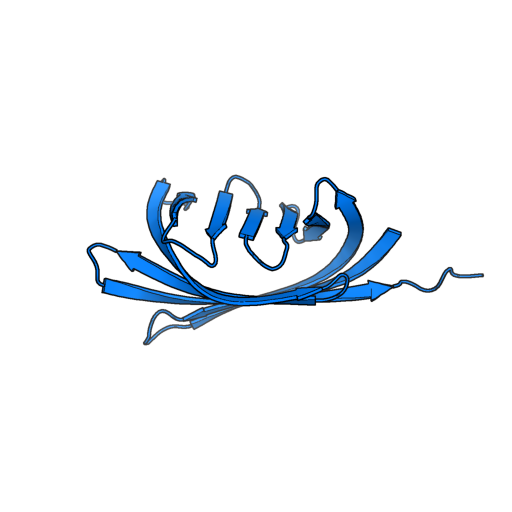8 78 THR A C 1
ATOM 650 O O . THR A 1 78 ? 0.170 -15.455 13.854 1.00 75.38 78 THR A O 1
ATOM 653 N N . GLN A 1 79 ? 1.847 -14.341 14.837 1.00 75.50 79 GLN A N 1
ATOM 654 C CA . GLN A 1 79 ? 2.340 -15.510 15.585 1.00 75.50 79 GLN A CA 1
ATOM 655 C C . GLN A 1 79 ? 1.324 -16.075 16.597 1.00 75.50 79 GLN A C 1
ATOM 657 O O . GLN A 1 79 ? 1.476 -17.205 17.055 1.00 75.50 79 GLN A O 1
ATOM 662 N N . TYR A 1 80 ? 0.297 -15.297 16.951 1.00 78.44 80 TYR A N 1
ATOM 663 C CA . TYR A 1 80 ? -0.754 -15.684 17.892 1.00 78.44 80 TYR A CA 1
ATOM 664 C C . TYR A 1 80 ? -2.036 -16.169 17.195 1.00 78.44 80 TYR A C 1
ATOM 666 O O . TYR A 1 80 ? -3.003 -16.504 17.874 1.00 78.44 80 TYR A O 1
ATOM 674 N N . GLY A 1 81 ? -2.052 -16.217 15.858 1.00 83.12 81 GLY A N 1
ATOM 675 C CA . GLY A 1 81 ? -3.214 -16.582 15.049 1.00 83.12 81 GLY A CA 1
ATOM 676 C C . GLY A 1 81 ? -3.680 -15.455 14.127 1.00 83.12 81 GLY A C 1
ATOM 677 O O . GLY A 1 81 ? -2.980 -14.457 13.930 1.00 83.12 81 GLY A O 1
ATOM 678 N N . VAL A 1 82 ? -4.864 -15.640 13.543 1.00 85.75 82 VAL A N 1
ATOM 679 C CA . VAL A 1 82 ? -5.497 -14.671 12.638 1.00 85.75 82 VAL A CA 1
ATOM 680 C C . VAL A 1 82 ? -6.280 -13.644 13.451 1.00 85.75 82 VAL A C 1
ATOM 682 O O . VAL A 1 82 ? -7.093 -14.009 14.299 1.00 85.75 82 VAL A O 1
ATOM 685 N N . MET A 1 83 ? -6.034 -12.364 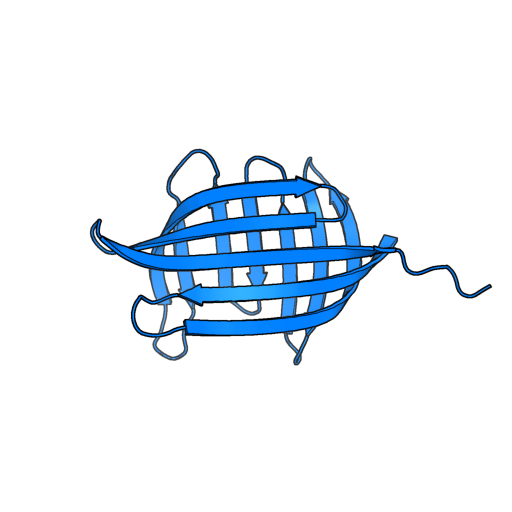13.188 1.00 84.75 83 MET A N 1
ATOM 686 C CA . MET A 1 83 ? -6.772 -11.245 13.763 1.00 84.75 83 MET A CA 1
ATOM 687 C C . MET A 1 83 ? -7.615 -10.581 12.676 1.00 84.75 83 MET A C 1
ATOM 689 O O . MET A 1 83 ? -7.077 -10.098 11.682 1.00 84.75 83 MET A O 1
ATOM 693 N N . HIS A 1 84 ? -8.928 -10.537 12.884 1.00 88.38 84 HIS A N 1
ATOM 694 C CA . HIS A 1 84 ? -9.859 -9.847 11.995 1.00 88.38 84 HIS A CA 1
ATOM 695 C C . HIS A 1 84 ? -9.901 -8.364 12.359 1.00 88.38 84 HIS A C 1
ATOM 697 O O . HIS A 1 84 ? -10.204 -8.015 13.503 1.00 88.38 84 HIS A O 1
ATOM 703 N N . MET A 1 85 ? -9.579 -7.495 11.405 1.00 91.00 85 MET A N 1
ATOM 704 C CA . MET A 1 85 ? -9.598 -6.049 11.615 1.00 91.00 85 MET A CA 1
ATOM 705 C C . MET A 1 85 ? -10.227 -5.339 10.428 1.00 91.00 85 MET A C 1
ATOM 707 O O . MET A 1 85 ? -9.995 -5.694 9.272 1.00 91.00 85 MET A O 1
ATOM 711 N N . THR A 1 86 ? -10.978 -4.286 10.719 1.00 95.56 86 THR A N 1
ATOM 712 C CA . THR A 1 86 ? -11.495 -3.390 9.693 1.00 95.56 86 THR A CA 1
ATOM 713 C C . THR A 1 86 ? -10.429 -2.356 9.363 1.00 95.56 86 THR A C 1
ATOM 715 O O . THR A 1 86 ? -9.758 -1.825 10.247 1.00 95.56 86 THR A O 1
ATOM 718 N N . THR A 1 87 ? -10.258 -2.063 8.083 1.00 96.06 87 THR A N 1
ATOM 719 C CA . THR A 1 87 ? -9.345 -1.031 7.601 1.00 96.06 87 THR A CA 1
ATOM 720 C C . THR A 1 87 ? -10.137 0.119 7.005 1.00 96.06 87 THR A C 1
ATOM 722 O O . THR A 1 87 ? -11.106 -0.103 6.281 1.00 96.06 87 THR A O 1
ATOM 725 N N . ARG A 1 88 ? -9.715 1.352 7.289 1.00 97.50 88 ARG A N 1
ATOM 726 C CA . ARG A 1 88 ? -10.291 2.567 6.702 1.00 97.50 88 ARG A CA 1
ATOM 727 C C . ARG A 1 88 ? -9.187 3.385 6.053 1.00 97.50 88 ARG A C 1
ATOM 729 O O . ARG A 1 88 ? -8.300 3.882 6.744 1.00 97.50 88 ARG A O 1
ATOM 736 N N . VAL A 1 89 ? -9.216 3.537 4.732 1.00 98.06 89 VAL A N 1
ATOM 737 C CA . VAL A 1 89 ? -8.234 4.376 4.030 1.00 98.06 89 VAL A CA 1
ATOM 738 C C . VAL A 1 89 ? -8.537 5.849 4.293 1.00 98.06 89 VAL A C 1
ATOM 740 O O . VAL A 1 89 ? -9.644 6.322 4.068 1.00 98.06 89 VAL A O 1
ATOM 743 N N . ILE A 1 90 ? -7.526 6.580 4.759 1.00 98.12 90 ILE A N 1
ATOM 744 C CA . ILE A 1 90 ? -7.596 8.023 5.030 1.00 98.12 90 ILE A CA 1
ATOM 745 C C . ILE A 1 90 ? -7.019 8.819 3.866 1.00 98.12 90 ILE A C 1
ATOM 747 O O . ILE A 1 90 ? -7.493 9.905 3.537 1.00 98.12 90 ILE A O 1
ATOM 751 N N . LYS A 1 91 ? -5.961 8.292 3.246 1.00 97.88 91 LYS A N 1
ATOM 752 C CA . LYS A 1 91 ? -5.302 8.938 2.117 1.00 97.88 91 LYS A CA 1
ATOM 753 C C . LYS A 1 91 ? -4.653 7.906 1.213 1.00 97.88 91 LYS A C 1
ATOM 755 O O . LYS A 1 91 ? -3.889 7.075 1.694 1.00 97.88 91 LYS A O 1
ATOM 760 N N . LEU A 1 92 ? -4.886 8.032 -0.087 1.00 98.19 92 LEU A N 1
ATOM 761 C CA . LEU A 1 92 ? -4.222 7.258 -1.127 1.00 98.19 92 LEU A CA 1
ATOM 762 C C . LEU A 1 92 ? -3.746 8.214 -2.222 1.00 98.19 92 LEU A C 1
ATOM 764 O O . LEU A 1 92 ? -4.535 8.944 -2.809 1.00 98.19 92 LEU A O 1
ATOM 768 N N . GLU A 1 93 ? -2.439 8.240 -2.461 1.00 97.44 93 GLU A N 1
ATOM 769 C CA . GLU A 1 93 ? -1.828 8.906 -3.610 1.00 97.44 93 GLU A CA 1
ATOM 770 C C . GLU A 1 93 ? -0.922 7.905 -4.314 1.00 97.44 93 GLU A C 1
ATOM 772 O O . GLU A 1 93 ? -0.056 7.296 -3.675 1.00 97.44 93 GLU A O 1
ATOM 777 N N . SER A 1 94 ? -1.077 7.769 -5.624 1.00 96.50 94 SER A N 1
ATOM 778 C CA . SER A 1 94 ? -0.322 6.793 -6.395 1.00 96.50 94 SER A CA 1
ATOM 779 C C . SER A 1 94 ? -0.016 7.257 -7.813 1.00 96.50 94 SER A C 1
ATOM 781 O O . SER A 1 94 ? -0.765 8.017 -8.421 1.00 96.50 94 SER A O 1
ATOM 783 N N . ASP A 1 95 ? 1.119 6.779 -8.315 1.00 95.56 95 ASP A N 1
ATOM 784 C CA . ASP A 1 95 ? 1.528 6.812 -9.713 1.00 95.56 95 ASP A CA 1
ATOM 785 C C . ASP A 1 95 ? 2.490 5.634 -9.992 1.00 95.56 95 ASP A C 1
ATOM 787 O O . ASP A 1 95 ? 2.756 4.781 -9.137 1.00 95.56 95 ASP A O 1
ATOM 791 N N . GLU A 1 96 ? 3.056 5.577 -11.195 1.00 94.06 96 GLU A N 1
ATOM 792 C CA . GLU A 1 96 ? 3.981 4.514 -11.611 1.00 94.06 96 GLU A CA 1
ATOM 793 C C . GLU A 1 96 ? 5.279 4.389 -10.785 1.00 94.06 96 GLU A C 1
ATOM 795 O O . GLU A 1 96 ? 5.978 3.370 -10.869 1.00 94.06 96 GLU A O 1
ATOM 800 N N . ASN A 1 97 ? 5.631 5.419 -10.018 1.00 94.88 97 ASN A N 1
ATOM 801 C CA . ASN A 1 97 ? 6.853 5.528 -9.228 1.00 94.88 97 ASN A CA 1
ATOM 802 C C . ASN A 1 97 ? 6.570 5.710 -7.737 1.00 94.88 97 ASN A C 1
ATOM 804 O O . ASN A 1 97 ? 7.498 5.613 -6.937 1.00 94.88 97 ASN A O 1
ATOM 808 N N . LYS A 1 98 ? 5.332 5.973 -7.328 1.00 95.81 98 LYS A N 1
ATOM 809 C CA . LYS A 1 98 ? 4.996 6.284 -5.942 1.00 95.81 98 LYS A CA 1
ATOM 810 C C . LYS A 1 98 ? 3.709 5.594 -5.516 1.00 95.81 98 LYS A C 1
ATOM 812 O O . LYS A 1 98 ? 2.707 5.628 -6.217 1.00 95.81 98 LYS A O 1
ATOM 817 N N . LEU A 1 99 ? 3.719 5.069 -4.296 1.00 98.00 99 LEU A N 1
ATOM 818 C CA . LEU A 1 99 ? 2.515 4.810 -3.509 1.00 98.00 99 LEU A CA 1
ATOM 819 C C . LEU A 1 99 ? 2.688 5.493 -2.153 1.00 98.00 99 LEU A C 1
ATOM 821 O O . LEU A 1 99 ? 3.693 5.291 -1.474 1.00 98.00 99 LEU A O 1
ATOM 825 N N . SER A 1 100 ? 1.723 6.315 -1.760 1.00 98.00 100 SER A N 1
ATOM 826 C CA . SER A 1 100 ? 1.615 6.899 -0.427 1.00 98.00 100 SER A CA 1
ATOM 827 C C . SER A 1 100 ? 0.225 6.608 0.108 1.00 98.00 100 SER A C 1
ATOM 829 O O . SER A 1 100 ? -0.760 7.158 -0.378 1.00 98.00 100 SER A O 1
ATOM 831 N N . LEU A 1 101 ? 0.163 5.766 1.128 1.00 98.31 101 LEU A N 1
ATOM 832 C CA . LEU A 1 101 ? -1.073 5.284 1.715 1.00 98.31 101 LEU A CA 1
ATOM 833 C C . LEU A 1 101 ? -1.072 5.574 3.219 1.00 98.31 101 LEU A C 1
ATOM 835 O O . LEU A 1 101 ? -0.099 5.285 3.915 1.00 98.31 101 LEU A O 1
ATOM 839 N N . ILE A 1 102 ? -2.178 6.120 3.712 1.00 98.12 102 ILE A N 1
ATOM 840 C CA . ILE A 1 102 ? -2.482 6.252 5.136 1.00 98.12 102 ILE A CA 1
ATOM 841 C C . ILE A 1 102 ? -3.814 5.556 5.371 1.00 98.12 102 ILE A C 1
ATOM 843 O O . ILE A 1 102 ? -4.797 5.886 4.706 1.00 98.12 102 ILE A O 1
ATOM 847 N N . TYR A 1 103 ? -3.853 4.616 6.307 1.00 97.50 103 TYR A N 1
ATOM 848 C CA . TYR A 1 103 ? -5.087 3.942 6.695 1.00 97.50 103 TYR A CA 1
ATOM 849 C C . TYR A 1 103 ? -5.136 3.691 8.200 1.00 97.50 103 TYR A C 1
ATOM 851 O O . TYR A 1 103 ? -4.110 3.640 8.879 1.00 97.50 103 TYR A O 1
ATOM 859 N N . GLU A 1 104 ? -6.343 3.558 8.723 1.00 97.00 104 GLU A N 1
ATOM 860 C CA . GLU A 1 104 ? -6.618 3.218 10.112 1.00 97.00 104 GLU A CA 1
ATOM 861 C C . GLU A 1 104 ? -6.959 1.736 10.231 1.00 97.00 104 GLU A C 1
ATOM 863 O O . GLU A 1 104 ? -7.611 1.165 9.356 1.00 97.00 104 GLU A O 1
ATOM 868 N N . LEU A 1 105 ? -6.521 1.131 11.332 1.00 94.75 105 LEU A N 1
ATOM 869 C CA . LEU A 1 105 ? -7.024 -0.143 11.822 1.00 94.75 105 LEU A CA 1
ATOM 870 C C . LEU A 1 105 ? -8.124 0.147 12.840 1.00 94.75 105 LEU A C 1
ATOM 872 O O . LEU A 1 105 ? -7.886 0.859 13.818 1.00 94.75 105 LEU A O 1
ATOM 876 N N . VAL A 1 106 ? -9.306 -0.415 12.614 1.00 94.25 106 VAL A N 1
ATOM 877 C CA . VAL A 1 106 ? -10.506 -0.223 13.427 1.00 94.25 106 VAL A CA 1
ATOM 878 C C . VAL A 1 106 ? -10.931 -1.563 14.020 1.00 94.25 106 VAL A C 1
ATOM 880 O O . VAL A 1 106 ? -11.041 -2.567 13.316 1.00 94.25 106 VAL A O 1
ATOM 883 N N . VAL A 1 107 ? -11.177 -1.576 15.329 1.00 91.19 107 VAL A N 1
ATOM 884 C CA . VAL A 1 107 ? -11.682 -2.739 16.069 1.00 91.19 107 VAL A CA 1
ATOM 885 C C . VAL A 1 107 ? -12.851 -2.276 16.924 1.00 91.19 107 VAL A C 1
ATOM 887 O O . VAL A 1 107 ? -12.709 -1.345 17.709 1.00 91.19 107 VAL A O 1
ATOM 890 N N . GLN A 1 108 ? -14.016 -2.911 16.765 1.00 89.56 108 GLN A N 1
ATOM 891 C CA . GLN A 1 108 ? -15.241 -2.556 17.503 1.00 89.56 108 GLN A CA 1
ATOM 892 C C . GLN A 1 108 ? -15.620 -1.062 17.399 1.00 89.56 108 GLN A C 1
ATOM 894 O O . GLN A 1 108 ? -16.169 -0.488 18.332 1.00 89.56 108 GLN A O 1
ATOM 899 N N . GLY A 1 109 ? -15.333 -0.437 16.252 1.00 89.12 109 GLY A N 1
ATOM 900 C CA . GLY A 1 109 ? -15.625 0.976 15.988 1.00 89.12 109 GLY A CA 1
ATOM 901 C C . GLY A 1 109 ? -14.554 1.962 16.465 1.00 89.12 109 GLY A C 1
ATOM 902 O O . GLY A 1 109 ? -14.637 3.139 16.125 1.00 89.12 109 GLY A O 1
ATOM 903 N N . GLU A 1 110 ? -13.528 1.496 17.177 1.00 93.06 110 GLU A N 1
ATOM 904 C CA . GLU A 1 110 ? -12.441 2.329 17.692 1.00 93.06 110 GLU A CA 1
ATOM 905 C C . GLU A 1 110 ? -11.180 2.203 16.833 1.00 93.06 110 GLU A C 1
ATOM 907 O O . GLU A 1 110 ? -10.796 1.105 16.420 1.00 93.06 110 GLU A O 1
ATOM 912 N N . VAL A 1 111 ? -10.502 3.329 16.589 1.00 94.62 111 VAL A N 1
ATOM 913 C CA . VAL A 1 111 ? -9.213 3.345 15.886 1.00 94.62 111 VAL A CA 1
ATOM 914 C C . VAL A 1 111 ? -8.132 2.852 16.838 1.00 94.62 111 VAL A C 1
ATOM 916 O O . VAL A 1 111 ? -7.768 3.532 17.797 1.00 94.62 111 VAL A O 1
ATOM 919 N N . VAL A 1 112 ? -7.582 1.675 16.554 1.00 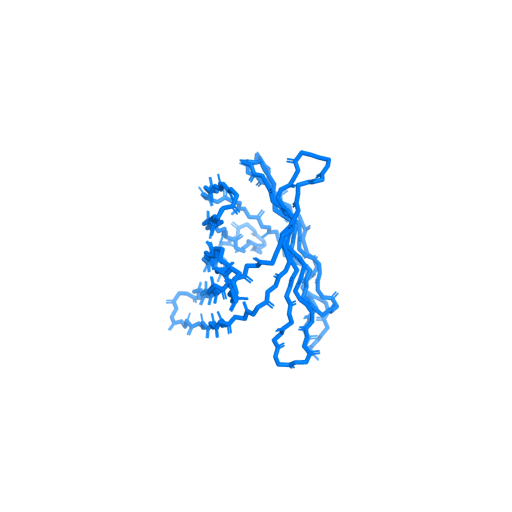93.62 112 VAL A N 1
ATOM 920 C CA . VAL A 1 112 ? -6.504 1.090 17.36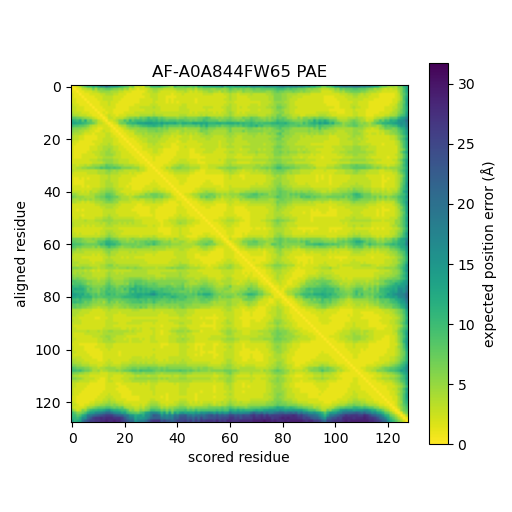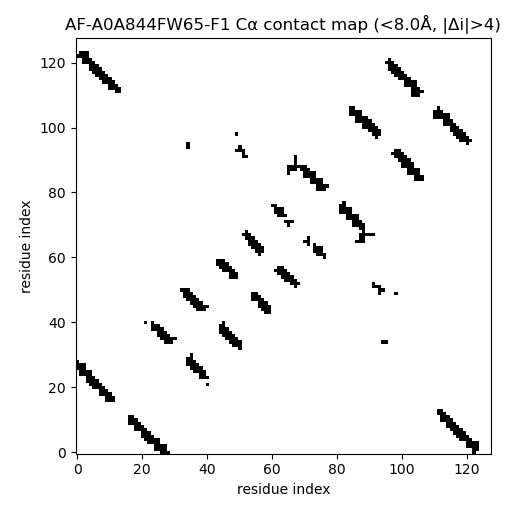1 1.00 93.62 112 VAL A CA 1
ATOM 921 C C . VAL A 1 112 ? -5.127 1.444 16.821 1.00 93.62 112 VAL A C 1
ATOM 923 O O . VAL A 1 112 ? -4.133 1.363 17.546 1.00 93.62 112 VAL A O 1
ATOM 926 N N . SER A 1 113 ? -5.015 1.788 15.534 1.00 94.31 113 SER A N 1
ATOM 927 C CA . SER A 1 113 ? -3.735 2.164 14.925 1.00 94.31 113 SER A CA 1
ATOM 928 C C . SER A 1 113 ? -3.904 2.997 13.667 1.00 94.31 113 SER A C 1
ATOM 930 O O . SER A 1 113 ? -4.858 2.814 12.919 1.00 94.31 113 SER A O 1
ATOM 932 N N . THR A 1 114 ? -2.908 3.830 13.377 1.00 96.81 114 THR A N 1
ATOM 933 C CA . THR A 1 114 ? -2.749 4.465 12.063 1.00 96.81 114 THR A CA 1
ATOM 934 C C . THR A 1 114 ? -1.496 3.924 11.392 1.00 96.81 114 THR A C 1
ATOM 936 O O . THR A 1 114 ? -0.412 3.938 11.980 1.00 96.81 114 THR A O 1
ATOM 939 N N . VAL A 1 115 ? -1.635 3.474 10.150 1.00 96.00 115 VAL A N 1
ATOM 940 C CA . VAL A 1 115 ? -0.560 2.897 9.349 1.00 96.00 115 VAL A CA 1
ATOM 941 C C . VAL A 1 115 ? -0.229 3.814 8.181 1.00 96.00 115 VAL A C 1
ATOM 943 O O . VAL A 1 115 ? -1.113 4.307 7.483 1.00 96.00 115 VAL A O 1
ATOM 946 N N . TYR A 1 116 ? 1.065 4.019 7.958 1.00 97.69 116 TYR A N 1
ATOM 947 C CA . TYR A 1 116 ? 1.611 4.810 6.865 1.00 97.69 116 TYR A CA 1
ATOM 948 C C . TYR A 1 116 ? 2.488 3.911 6.007 1.00 97.69 116 TYR A C 1
ATOM 950 O O . TYR A 1 116 ? 3.476 3.366 6.500 1.00 97.69 116 TYR A O 1
ATOM 958 N N . ILE A 1 117 ? 2.163 3.799 4.724 1.00 97.12 117 ILE A N 1
ATOM 959 C CA . ILE A 1 117 ? 2.961 3.078 3.737 1.00 97.12 117 ILE A CA 1
ATOM 960 C C . ILE A 1 117 ? 3.459 4.066 2.691 1.00 97.12 117 ILE A C 1
ATOM 962 O O . ILE A 1 117 ? 2.696 4.851 2.129 1.00 97.12 117 ILE A O 1
ATOM 966 N N . MET A 1 118 ? 4.759 4.006 2.419 1.00 97.88 118 MET A N 1
ATOM 967 C CA . MET A 1 118 ? 5.396 4.713 1.322 1.00 97.88 118 MET A CA 1
ATOM 968 C C . MET A 1 118 ? 6.197 3.724 0.485 1.00 97.88 118 MET A C 1
ATOM 970 O O . MET A 1 118 ? 7.036 2.997 1.009 1.00 97.88 118 MET A O 1
ATOM 974 N N . LEU A 1 119 ? 5.983 3.755 -0.822 1.00 97.81 119 LEU A N 1
ATOM 975 C CA . LEU A 1 119 ? 6.812 3.091 -1.813 1.00 97.81 119 LEU A CA 1
ATOM 976 C C . LEU A 1 119 ? 7.298 4.146 -2.802 1.00 97.81 119 LEU A C 1
ATOM 978 O O . LEU A 1 119 ? 6.505 4.963 -3.272 1.00 97.81 119 LEU A O 1
ATOM 982 N N . ARG A 1 120 ? 8.590 4.126 -3.124 1.00 97.56 120 ARG A N 1
ATOM 983 C CA . ARG A 1 120 ? 9.173 4.921 -4.208 1.00 97.56 120 ARG A CA 1
ATOM 984 C C . ARG A 1 120 ? 9.985 4.022 -5.121 1.00 97.56 120 ARG A C 1
ATOM 986 O O . ARG A 1 120 ? 10.896 3.358 -4.643 1.00 97.56 120 ARG A O 1
ATOM 993 N N . GLY A 1 121 ? 9.652 4.004 -6.402 1.00 96.12 121 GLY A N 1
ATOM 994 C CA . GLY A 1 121 ? 10.392 3.341 -7.463 1.00 96.12 121 GLY A CA 1
ATOM 995 C C . GLY A 1 121 ? 11.290 4.328 -8.200 1.00 96.12 121 GLY A C 1
ATOM 996 O O . GLY A 1 121 ? 10.872 5.437 -8.521 1.00 96.12 121 GLY A O 1
ATOM 997 N N . GLN A 1 122 ? 12.514 3.906 -8.487 1.00 94.19 122 GLN A N 1
ATOM 998 C CA . GLN A 1 122 ? 13.449 4.595 -9.365 1.00 94.19 122 GLN A CA 1
ATOM 999 C C . GLN A 1 122 ? 13.892 3.619 -10.452 1.00 94.19 122 GLN A C 1
ATOM 1001 O O . GLN A 1 122 ? 14.278 2.489 -10.146 1.00 94.19 122 GLN A O 1
ATOM 1006 N N . GLU A 1 123 ? 13.835 4.036 -11.713 1.00 89.88 123 GLU A N 1
ATOM 1007 C CA . GLU A 1 123 ? 14.377 3.232 -12.807 1.00 89.88 123 GLU A CA 1
ATOM 1008 C C . GLU A 1 123 ? 15.869 2.980 -12.593 1.00 89.88 123 GLU A C 1
ATOM 1010 O O . GLU A 1 123 ? 16.627 3.865 -12.189 1.00 89.88 123 GLU A O 1
ATOM 1015 N N . LEU A 1 124 ? 16.281 1.737 -12.826 1.00 85.19 124 LEU A N 1
ATOM 1016 C CA . LEU A 1 124 ? 17.694 1.410 -12.897 1.00 85.19 124 LEU A CA 1
ATOM 1017 C C . LEU A 1 124 ? 18.165 1.824 -14.289 1.00 85.19 124 LEU A C 1
ATOM 1019 O O . LEU A 1 124 ? 17.572 1.395 -15.275 1.00 85.19 124 LEU A O 1
ATOM 1023 N N . ALA A 1 125 ? 19.197 2.665 -14.366 1.00 75.00 125 ALA A N 1
ATOM 1024 C CA . ALA A 1 125 ? 19.867 2.905 -15.635 1.00 75.00 125 ALA A CA 1
ATOM 1025 C C . ALA A 1 125 ? 20.417 1.568 -16.144 1.00 75.00 125 ALA A C 1
ATOM 1027 O O . ALA A 1 125 ? 21.003 0.814 -15.361 1.00 75.00 125 ALA A O 1
ATOM 1028 N N . ASP A 1 126 ? 20.217 1.279 -17.428 1.00 60.25 126 ASP A N 1
ATOM 1029 C CA . ASP A 1 126 ? 20.909 0.171 -18.072 1.00 60.25 126 ASP A CA 1
ATOM 1030 C C . ASP A 1 126 ? 22.415 0.433 -17.930 1.00 60.25 126 ASP A C 1
ATOM 1032 O O . ASP A 1 126 ? 22.922 1.467 -18.374 1.00 60.25 126 ASP A O 1
ATOM 1036 N N . GLU A 1 127 ? 23.127 -0.456 -17.235 1.00 53.09 127 GLU A N 1
ATOM 1037 C CA . GLU A 1 127 ? 24.588 -0.458 -17.267 1.00 53.09 127 GLU A CA 1
ATOM 1038 C C . GLU A 1 127 ? 24.988 -0.774 -18.717 1.00 53.09 127 GLU A C 1
ATOM 1040 O O . GLU A 1 127 ? 24.749 -1.882 -19.200 1.00 53.09 127 GLU A O 1
ATOM 1045 N N . ALA A 1 128 ? 25.476 0.252 -19.422 1.00 37.72 128 ALA A N 1
ATOM 1046 C CA . ALA A 1 128 ? 25.918 0.197 -20.816 1.00 37.72 128 ALA A CA 1
ATOM 1047 C C . ALA A 1 128 ? 27.197 -0.632 -21.000 1.00 37.72 128 ALA A C 1
ATOM 1049 O O . ALA A 1 128 ? 28.066 -0.593 -20.098 1.00 37.72 128 ALA A O 1
#

Nearest PDB structures (foldseek):
  5wh9-assembly2_C-3  TM=5.469E-01  e=4.464E-02  Halalkalibacterium halodurans C-125
  1tbu-assembly1_D  TM=5.510E-01  e=1.061E-01  Saccharomyces cerevisiae
  2gf6-assembly1_A  TM=5.685E-01  e=1.317E-01  Saccharolobus solfataricus
  2egi-assembly1_A  TM=5.274E-01  e=1.468E-01  Aquifex aeolicus
  3hm0-assembly1_C  TM=4.585E-01  e=1.822E-01  Bartonella henselae

Mean predicted aligned error: 4.27 Å

Solvent-accessible surface area (backbone atoms only — not comparable to full-atom values): 6863 Å² total; per-residue (Å²): 88,60,26,40,33,44,39,36,42,36,41,35,52,85,92,47,75,52,73,52,75,49,79,36,66,28,40,43,50,79,53,98,86,24,43,36,40,38,36,59,56,98,92,36,53,39,40,40,38,33,46,80,53,39,40,36,44,34,47,74,91,30,56,43,57,45,31,63,86,49,73,25,76,30,56,44,71,49,101,90,45,77,45,82,36,36,34,38,53,76,42,70,46,58,58,98,39,38,39,40,38,32,31,32,37,30,56,98,86,40,78,62,31,45,36,39,41,40,38,38,49,40,78,60,77,80,84,126

InterPro domains:
  IPR012674 Calycin [G3DSA:2.40.128.20] (5-124)
  IPR012674 Calycin [SSF50814] (7-117)
  IPR015231 Protein of unknown function DUF1934 [PF09148] (8-116)